Protein AF-A0AA43LTM4-F1 (afdb_monomer_lite)

Secondary structure (DSSP, 8-state):
--HHHHHHHHHHHHHHHHT-S-HHHHHHHHHHHHTHHHHHHTTSEEEEEEEEE-TTT--EEEEEEEEE--SHHHHHHHHHHHHHHHHTTTTTTHHHHHHHHHHHH-TT----SS----

pLDDT: mean 85.89, std 12.02, range [39.16, 97.12]

Sequence (118 aa):
ATIITARTDIETLISKMYDSSISEFNEFGNTIRQWKQEIIISFNLIEERIYKQDPKTGKTVAETKWRKANNAIAENRNKVIKQLKHNANGFHNWERFRTRALYVLNDDATYRIFATKL

Foldseek 3Di:
DALVVLLVVLVVQLVVLCVDPDVVSPVVSVVCVVCVVVSSCQRDWDWDWDWDQDPPPRDTDTDIDTDGDDCVVVVVLVVVLVVLCVVVVHCPPVVSSVLVSVVVVDPPDPDDPDPPPD

Structure (mmCIF, N/CA/C/O backbone):
data_AF-A0AA43LTM4-F1
#
_entry.id   AF-A0AA43LTM4-F1
#
loop_
_atom_site.group_PDB
_atom_site.id
_atom_site.type_symbol
_atom_site.label_atom_id
_atom_site.label_alt_id
_atom_site.label_comp_id
_atom_site.label_asym_id
_atom_site.label_entity_id
_atom_site.label_seq_id
_atom_site.pdbx_PDB_ins_code
_atom_site.Cartn_x
_atom_site.Cartn_y
_atom_site.Cartn_z
_atom_site.occupancy
_atom_site.B_iso_or_equiv
_atom_site.auth_seq_id
_atom_site.auth_comp_id
_atom_site.auth_asym_id
_atom_site.auth_atom_id
_atom_site.pdbx_PDB_model_num
ATOM 1 N N . ALA A 1 1 ? 7.849 12.868 -1.840 1.00 63.88 1 ALA A N 1
ATOM 2 C CA . ALA A 1 1 ? 7.133 12.932 -3.123 1.00 63.88 1 ALA A CA 1
ATOM 3 C C . ALA A 1 1 ? 5.753 13.541 -2.914 1.00 63.88 1 ALA A C 1
ATOM 5 O O . ALA A 1 1 ? 5.077 13.189 -1.947 1.00 63.88 1 ALA A O 1
ATOM 6 N N . THR A 1 2 ? 5.391 14.485 -3.776 1.00 78.69 2 THR A N 1
ATOM 7 C CA . THR A 1 2 ? 4.035 15.034 -3.926 1.00 78.69 2 THR A CA 1
ATOM 8 C C . THR A 1 2 ? 3.407 14.416 -5.179 1.00 78.69 2 THR A C 1
ATOM 10 O O . THR A 1 2 ? 4.104 13.765 -5.951 1.00 78.69 2 THR A O 1
ATOM 13 N N . ILE A 1 3 ? 2.108 14.611 -5.419 1.00 83.12 3 ILE A N 1
ATOM 14 C CA . ILE A 1 3 ? 1.426 14.074 -6.617 1.00 83.12 3 ILE A CA 1
ATOM 15 C C . ILE A 1 3 ? 2.126 14.508 -7.912 1.00 83.12 3 ILE A C 1
ATOM 17 O O . ILE A 1 3 ? 2.254 13.723 -8.848 1.00 83.12 3 ILE A O 1
ATOM 21 N N . ILE A 1 4 ? 2.587 15.761 -7.956 1.00 83.62 4 ILE A N 1
ATOM 22 C CA . ILE A 1 4 ? 3.241 16.340 -9.132 1.00 83.62 4 ILE A CA 1
ATOM 23 C C . ILE A 1 4 ? 4.555 15.609 -9.409 1.00 83.62 4 ILE A C 1
ATOM 25 O O . ILE A 1 4 ? 4.777 15.185 -10.539 1.00 83.62 4 ILE A O 1
ATOM 29 N N . THR A 1 5 ? 5.386 15.394 -8.382 1.00 90.81 5 THR A N 1
ATOM 30 C CA . THR A 1 5 ? 6.641 14.650 -8.563 1.00 90.81 5 THR A CA 1
ATOM 31 C C . THR A 1 5 ? 6.363 13.184 -8.885 1.00 90.81 5 THR A C 1
ATOM 33 O O . THR A 1 5 ? 6.970 12.646 -9.797 1.00 90.81 5 THR A O 1
ATOM 36 N N . ALA A 1 6 ? 5.369 12.566 -8.235 1.00 89.69 6 ALA A N 1
ATOM 37 C CA . ALA A 1 6 ? 5.024 11.159 -8.439 1.00 89.69 6 ALA A CA 1
ATOM 38 C C . ALA A 1 6 ? 4.662 10.833 -9.898 1.00 89.69 6 ALA A C 1
ATOM 40 O O . ALA A 1 6 ? 5.005 9.757 -10.380 1.00 89.69 6 ALA A O 1
ATOM 41 N N . ARG A 1 7 ? 4.010 11.761 -10.617 1.00 91.62 7 ARG A N 1
ATOM 42 C CA . ARG A 1 7 ? 3.696 11.603 -12.049 1.00 91.62 7 ARG A CA 1
ATOM 43 C C . ARG A 1 7 ? 4.949 11.526 -12.917 1.00 91.62 7 ARG A C 1
ATOM 45 O O . ARG A 1 7 ? 5.021 10.678 -13.794 1.00 91.62 7 ARG A O 1
ATOM 52 N N . THR A 1 8 ? 5.923 12.396 -12.680 1.00 94.00 8 THR A N 1
ATOM 53 C CA . THR A 1 8 ? 7.170 12.403 -13.456 1.00 94.00 8 THR A CA 1
ATOM 54 C C . THR A 1 8 ? 8.079 11.243 -13.051 1.00 94.00 8 THR A C 1
ATOM 56 O O . THR A 1 8 ? 8.676 10.582 -13.903 1.00 94.00 8 THR A O 1
ATOM 59 N N . ASP A 1 9 ? 8.144 10.957 -11.750 1.00 94.81 9 ASP A N 1
ATOM 60 C CA . ASP A 1 9 ? 8.990 9.910 -11.183 1.00 94.81 9 ASP A CA 1
ATOM 61 C C . ASP A 1 9 ? 8.555 8.520 -11.668 1.00 94.81 9 ASP A C 1
ATOM 63 O O . ASP A 1 9 ? 9.408 7.700 -12.009 1.00 94.81 9 ASP A O 1
ATOM 67 N N . ILE A 1 10 ? 7.243 8.253 -11.751 1.00 94.75 10 ILE A N 1
ATOM 68 C CA . ILE A 1 10 ? 6.738 6.944 -12.189 1.00 94.75 10 ILE A CA 1
ATOM 69 C C . ILE A 1 10 ? 6.992 6.690 -13.675 1.00 94.75 10 ILE A C 1
ATOM 71 O O . ILE A 1 10 ? 7.368 5.581 -14.034 1.00 94.75 10 ILE A O 1
ATOM 75 N N . GLU A 1 11 ? 6.861 7.705 -14.533 1.00 94.88 11 GLU A N 1
ATOM 76 C CA . GLU A 1 11 ? 7.188 7.569 -15.959 1.00 94.88 11 GLU A CA 1
ATOM 77 C C . GLU A 1 11 ? 8.686 7.333 -16.145 1.00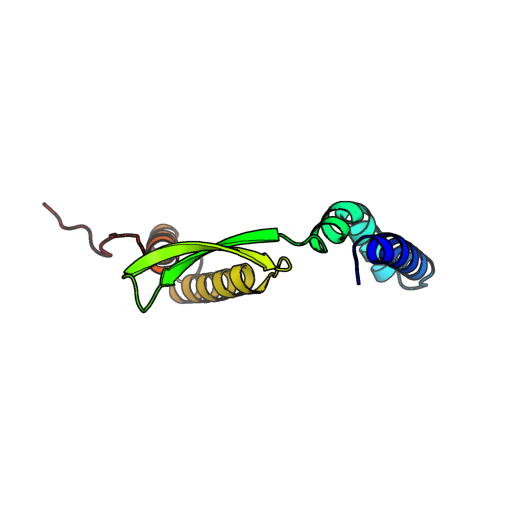 94.88 11 GLU A C 1
ATOM 79 O O . GLU A 1 11 ? 9.096 6.429 -16.867 1.00 94.88 11 GLU A O 1
ATOM 84 N N . THR A 1 12 ? 9.514 8.083 -15.413 1.00 96.31 12 THR A N 1
ATOM 85 C CA . THR A 1 12 ? 10.970 7.898 -15.429 1.00 96.31 12 THR A CA 1
ATOM 86 C C . THR A 1 12 ? 11.360 6.493 -14.966 1.00 96.31 12 THR A C 1
ATOM 88 O O . THR A 1 12 ? 12.266 5.880 -15.529 1.00 96.31 12 THR A O 1
ATOM 91 N N . LEU A 1 13 ? 10.686 5.969 -13.939 1.00 96.12 13 LEU A N 1
ATOM 92 C CA . LEU A 1 13 ? 10.903 4.614 -13.440 1.00 96.12 13 LEU A CA 1
ATOM 93 C C . LEU A 1 13 ? 10.505 3.558 -14.477 1.00 96.12 13 LEU A C 1
ATOM 95 O O . LEU A 1 13 ? 11.276 2.632 -14.708 1.00 96.12 13 LEU A O 1
ATOM 99 N N . ILE A 1 14 ? 9.335 3.706 -15.103 1.00 96.19 14 ILE A N 1
ATOM 100 C CA . ILE A 1 14 ? 8.847 2.785 -16.136 1.00 96.19 14 ILE A CA 1
ATOM 101 C C . ILE A 1 14 ? 9.827 2.741 -17.315 1.00 96.19 14 ILE A C 1
ATOM 103 O O . ILE A 1 14 ? 10.201 1.650 -17.737 1.00 96.19 14 ILE A O 1
ATOM 107 N N . SER A 1 15 ? 10.298 3.894 -17.802 1.00 96.25 15 SER A N 1
ATOM 108 C CA . SER A 1 15 ? 11.290 3.940 -18.886 1.00 96.25 15 SER A CA 1
ATOM 109 C C . SER A 1 15 ? 12.577 3.214 -18.504 1.00 96.25 15 SER A C 1
ATOM 111 O O . SER A 1 15 ? 13.016 2.334 -19.232 1.00 96.25 15 SER A O 1
ATOM 113 N N . LYS A 1 16 ? 13.120 3.476 -17.306 1.00 96.81 16 LYS A N 1
ATOM 114 C CA . LYS A 1 16 ? 14.319 2.779 -16.808 1.00 96.81 16 LYS A CA 1
ATOM 115 C C . LYS A 1 16 ? 14.137 1.265 -16.697 1.00 96.81 16 LYS A C 1
ATOM 117 O O . LYS A 1 16 ? 15.112 0.533 -16.839 1.00 96.81 16 LYS A O 1
ATOM 122 N N . MET A 1 17 ? 12.925 0.799 -16.393 1.00 95.75 17 MET A N 1
ATOM 123 C CA . MET A 1 17 ? 12.630 -0.633 -16.359 1.00 95.75 17 MET A CA 1
ATOM 124 C C . MET A 1 17 ? 12.634 -1.245 -17.755 1.00 95.75 17 MET A C 1
ATOM 126 O O . MET A 1 17 ? 13.202 -2.320 -17.903 1.00 95.75 17 MET A O 1
ATOM 130 N N . TYR A 1 18 ? 12.080 -0.550 -18.755 1.00 95.62 18 TYR A N 1
ATOM 131 C CA . TYR A 1 18 ? 12.103 -0.999 -20.152 1.00 95.62 18 TYR A CA 1
ATOM 132 C C . TYR A 1 18 ? 13.476 -0.900 -20.820 1.00 95.62 18 TYR A C 1
ATOM 134 O O . TYR A 1 18 ? 13.785 -1.681 -21.715 1.00 95.62 18 TYR A O 1
ATOM 142 N N . ASP A 1 19 ? 14.309 0.036 -20.373 1.00 96.31 19 ASP A N 1
ATOM 143 C CA . ASP A 1 19 ? 15.696 0.162 -20.826 1.00 96.31 19 ASP A CA 1
ATOM 144 C C . ASP A 1 19 ? 16.598 -0.944 -20.243 1.00 96.31 19 ASP A C 1
ATOM 146 O O . ASP A 1 19 ? 17.775 -1.055 -20.597 1.00 96.31 19 ASP A O 1
ATOM 150 N N . SER A 1 20 ? 16.077 -1.764 -19.325 1.00 95.19 20 SER A N 1
ATOM 151 C CA . SER A 1 20 ? 16.834 -2.852 -18.727 1.00 95.19 20 SER A CA 1
ATOM 152 C C . SER A 1 20 ? 16.980 -4.034 -19.682 1.00 95.19 20 SER A C 1
ATOM 154 O O . SER A 1 20 ? 16.033 -4.488 -20.321 1.00 95.19 20 SER A O 1
ATOM 156 N N . SER A 1 21 ? 18.172 -4.626 -19.694 1.00 95.81 21 SER A N 1
ATOM 157 C CA . SER A 1 21 ? 18.422 -5.898 -20.374 1.00 95.81 21 SER A CA 1
ATOM 158 C C . SER A 1 21 ? 17.790 -7.108 -19.669 1.00 95.81 21 SER A C 1
ATOM 160 O O . SER A 1 21 ? 17.813 -8.205 -20.221 1.00 95.81 21 SER A O 1
ATOM 162 N N . ILE A 1 22 ? 17.239 -6.934 -18.461 1.00 96.81 22 ILE A N 1
ATOM 163 C CA . ILE A 1 22 ? 16.630 -8.004 -17.664 1.00 96.81 22 ILE A CA 1
ATOM 164 C C . ILE A 1 22 ? 15.137 -8.092 -17.992 1.00 96.81 22 ILE A C 1
ATOM 166 O O . ILE A 1 22 ? 14.376 -7.156 -17.739 1.00 96.81 22 ILE A O 1
ATOM 170 N N . SER A 1 23 ? 14.705 -9.240 -18.516 1.00 95.69 23 SER A N 1
ATOM 171 C CA . SER A 1 23 ? 13.313 -9.512 -18.901 1.00 95.69 23 SER A CA 1
ATOM 172 C C . SER A 1 23 ? 12.306 -9.247 -17.783 1.00 95.69 23 SER A C 1
ATOM 174 O O . SER A 1 23 ? 11.260 -8.652 -18.018 1.00 95.69 23 SER A O 1
ATOM 176 N N . GLU A 1 24 ? 12.642 -9.618 -16.555 1.00 96.75 24 GLU A N 1
ATOM 177 C CA . GLU A 1 24 ? 11.792 -9.492 -15.379 1.00 96.75 24 GLU A CA 1
ATOM 178 C C . GLU A 1 24 ? 11.541 -8.023 -15.025 1.00 96.75 24 GLU A C 1
ATOM 180 O O . GLU A 1 24 ? 10.460 -7.680 -14.547 1.00 96.75 24 GLU A O 1
ATOM 185 N N . PHE A 1 25 ? 12.499 -7.129 -15.301 1.00 96.50 25 PHE A N 1
ATOM 186 C CA . PHE A 1 25 ? 12.267 -5.694 -15.148 1.00 96.50 25 PHE A CA 1
ATOM 187 C C . PHE A 1 25 ? 11.332 -5.155 -16.225 1.00 96.50 25 PHE A C 1
ATOM 189 O O . PHE A 1 25 ? 10.459 -4.353 -15.899 1.00 96.50 25 PHE A O 1
ATOM 196 N N . ASN A 1 26 ? 11.419 -5.653 -17.457 1.00 95.19 26 ASN A N 1
ATOM 197 C CA . ASN A 1 26 ? 10.468 -5.302 -18.513 1.00 95.19 26 ASN A CA 1
ATOM 198 C C . ASN A 1 26 ? 9.040 -5.756 -18.151 1.00 95.19 26 ASN A C 1
ATOM 200 O O . ASN A 1 26 ? 8.083 -4.985 -18.258 1.00 95.19 26 ASN A O 1
ATOM 204 N N . GLU A 1 27 ? 8.887 -6.984 -17.647 1.00 95.69 27 GLU A N 1
ATOM 205 C CA . GLU A 1 27 ? 7.603 -7.520 -17.173 1.00 95.69 27 GLU A CA 1
ATOM 206 C C . GLU A 1 27 ? 7.055 -6.744 -15.969 1.00 95.69 27 GLU A C 1
ATOM 208 O O . GLU A 1 27 ? 5.866 -6.406 -15.911 1.00 95.69 27 GLU A O 1
ATOM 213 N N . PHE A 1 28 ? 7.919 -6.398 -15.015 1.00 95.44 28 PHE A N 1
ATOM 214 C CA . PHE A 1 28 ? 7.520 -5.591 -13.870 1.00 95.44 28 PHE A CA 1
ATOM 215 C C . PHE A 1 28 ? 7.147 -4.159 -14.284 1.00 95.44 28 PHE A C 1
ATOM 217 O O . PHE A 1 28 ? 6.170 -3.606 -13.773 1.00 95.44 28 PHE A O 1
ATOM 224 N N . GLY A 1 29 ? 7.828 -3.596 -15.286 1.00 96.56 29 GLY A N 1
ATOM 225 C CA . GLY A 1 29 ? 7.481 -2.326 -15.921 1.00 96.56 29 GLY A CA 1
ATOM 226 C C . GLY A 1 29 ? 6.057 -2.316 -16.486 1.00 96.56 29 GLY A C 1
ATOM 227 O O . GLY A 1 29 ? 5.325 -1.344 -16.276 1.00 96.56 29 GLY A O 1
ATOM 228 N N . ASN A 1 30 ? 5.611 -3.418 -17.107 1.00 95.62 30 ASN A N 1
ATOM 229 C CA . ASN A 1 30 ? 4.220 -3.572 -17.560 1.00 95.62 30 ASN A CA 1
ATOM 230 C C . ASN A 1 30 ? 3.234 -3.497 -16.387 1.00 95.62 30 ASN A C 1
ATOM 232 O O . ASN A 1 30 ? 2.211 -2.814 -16.473 1.00 95.62 30 ASN A O 1
ATOM 236 N N . THR A 1 31 ? 3.567 -4.146 -15.270 1.00 96.44 31 THR A N 1
ATOM 237 C CA . THR A 1 31 ? 2.742 -4.124 -14.054 1.00 96.44 31 THR A CA 1
ATOM 238 C C . THR A 1 31 ? 2.644 -2.709 -13.480 1.00 96.44 31 THR A C 1
ATOM 240 O O . THR A 1 31 ? 1.542 -2.222 -13.231 1.00 96.44 31 THR A O 1
ATOM 243 N N . ILE A 1 32 ? 3.768 -2.000 -13.322 1.00 95.88 32 ILE A N 1
ATOM 244 C CA . ILE A 1 32 ? 3.761 -0.612 -12.825 1.00 95.88 32 ILE A CA 1
ATOM 245 C C . ILE A 1 32 ? 2.961 0.293 -13.761 1.00 95.88 32 ILE A C 1
ATOM 247 O O . ILE A 1 32 ? 2.189 1.129 -13.294 1.00 95.88 32 ILE A O 1
ATOM 251 N N . ARG A 1 33 ? 3.101 0.116 -15.079 1.00 96.25 33 ARG A N 1
ATOM 252 C CA . ARG A 1 33 ? 2.342 0.879 -16.074 1.00 96.25 33 ARG A CA 1
ATOM 253 C C . ARG A 1 33 ? 0.836 0.655 -15.940 1.00 96.25 33 ARG A C 1
ATOM 255 O O . ARG A 1 33 ? 0.086 1.626 -16.027 1.00 96.25 33 ARG A O 1
ATOM 262 N N . GLN A 1 34 ? 0.402 -0.587 -15.725 1.00 97.12 34 GLN A N 1
ATOM 263 C CA . GLN A 1 34 ? -1.010 -0.930 -15.544 1.00 97.12 34 GLN A CA 1
ATOM 264 C C . GLN A 1 34 ? -1.604 -0.277 -14.290 1.00 97.12 34 GLN A C 1
ATOM 266 O O . GLN A 1 34 ? -2.705 0.256 -14.356 1.00 97.12 34 GLN A O 1
ATOM 271 N N . TRP A 1 35 ? -0.859 -0.268 -13.182 1.00 96.69 35 TRP A N 1
ATOM 272 C CA . TRP A 1 35 ? -1.290 0.287 -11.889 1.00 96.69 35 TRP A CA 1
ATOM 273 C C . TRP A 1 35 ? -0.868 1.748 -11.667 1.00 96.69 35 TRP A C 1
ATOM 275 O O . TRP A 1 35 ? -0.914 2.269 -10.549 1.00 96.69 35 TRP A O 1
ATOM 285 N N . LYS A 1 36 ? -0.396 2.424 -12.720 1.00 94.94 36 LYS A N 1
ATOM 286 C CA . LYS A 1 36 ? 0.240 3.745 -12.628 1.00 94.94 36 LYS A CA 1
ATOM 287 C C . LYS A 1 36 ? -0.668 4.770 -11.955 1.00 94.94 36 LYS A C 1
ATOM 289 O O . LYS A 1 36 ? -0.214 5.555 -11.123 1.00 94.94 36 LYS A O 1
ATOM 294 N N . GLN A 1 37 ? -1.946 4.777 -12.325 1.00 93.06 37 GLN A N 1
ATOM 295 C CA . GLN A 1 37 ? -2.907 5.744 -11.812 1.00 93.06 37 GLN A CA 1
ATOM 296 C C . GLN A 1 37 ? -3.161 5.538 -10.317 1.00 93.06 37 GLN A C 1
ATOM 298 O O . GLN A 1 37 ? -3.121 6.502 -9.554 1.00 93.06 37 GLN A O 1
ATOM 303 N N . GLU A 1 38 ? -3.366 4.298 -9.887 1.00 92.50 38 GLU A N 1
ATOM 304 C CA . GLU A 1 38 ? -3.590 3.919 -8.495 1.00 92.50 38 GLU A CA 1
ATOM 305 C C . GLU A 1 38 ? -2.369 4.254 -7.637 1.00 92.50 38 GLU A C 1
ATOM 307 O O . GLU A 1 38 ? -2.509 4.819 -6.549 1.00 92.50 38 GLU A O 1
ATOM 312 N N . ILE A 1 39 ? -1.164 3.990 -8.155 1.00 91.62 39 ILE A N 1
ATOM 313 C CA . ILE A 1 39 ? 0.086 4.355 -7.485 1.00 91.62 39 ILE A CA 1
ATOM 314 C C . ILE A 1 39 ? 0.162 5.874 -7.305 1.00 91.62 39 ILE A C 1
ATOM 316 O O . ILE A 1 39 ? 0.424 6.326 -6.194 1.00 91.62 39 ILE A O 1
ATOM 320 N N . ILE A 1 40 ? -0.122 6.679 -8.337 1.00 91.44 40 ILE A N 1
ATOM 321 C CA . ILE A 1 40 ? -0.123 8.150 -8.220 1.00 91.44 40 ILE A CA 1
ATOM 322 C C . ILE A 1 40 ? -1.164 8.614 -7.192 1.00 91.44 40 ILE A C 1
ATOM 324 O O . ILE A 1 40 ? -0.861 9.459 -6.350 1.00 91.44 40 ILE A O 1
ATOM 328 N N . ILE A 1 41 ? -2.376 8.053 -7.232 1.00 87.69 41 ILE A N 1
ATOM 329 C CA . ILE A 1 41 ? -3.464 8.392 -6.303 1.00 87.69 41 ILE A CA 1
ATOM 330 C C . ILE A 1 41 ? -3.094 8.059 -4.854 1.00 87.69 41 ILE A C 1
ATOM 332 O O . ILE A 1 41 ? -3.496 8.786 -3.948 1.00 87.69 41 ILE A O 1
ATOM 336 N N . SER A 1 42 ? -2.286 7.023 -4.611 1.00 87.25 42 SER A N 1
ATOM 337 C CA . SER A 1 42 ? -1.840 6.663 -3.257 1.00 87.25 42 SER A CA 1
ATOM 338 C C . SER A 1 42 ? -1.033 7.767 -2.551 1.00 87.25 42 SER A C 1
ATOM 340 O O . SER A 1 42 ? -0.960 7.787 -1.321 1.00 87.25 42 SER A O 1
ATOM 342 N N . PHE A 1 43 ? -0.479 8.729 -3.305 1.00 88.38 43 PHE A N 1
ATOM 343 C CA . PHE A 1 43 ? 0.206 9.901 -2.750 1.00 88.38 43 PHE A CA 1
ATOM 344 C C . PHE A 1 43 ? -0.751 11.010 -2.282 1.00 88.38 43 PHE A C 1
ATOM 346 O O . PHE A 1 43 ? -0.286 11.983 -1.678 1.00 88.38 43 PHE A O 1
ATOM 353 N N . ASN A 1 44 ? -2.060 10.885 -2.525 1.00 87.88 44 ASN A N 1
ATOM 354 C CA . ASN A 1 44 ? -3.057 11.823 -2.015 1.00 87.88 44 ASN A CA 1
ATOM 355 C C . ASN A 1 44 ? -3.148 11.753 -0.484 1.00 87.88 44 ASN A C 1
ATOM 357 O O . ASN A 1 44 ? -3.005 10.695 0.137 1.00 87.88 44 ASN A O 1
ATOM 361 N N . LEU A 1 45 ? -3.427 12.903 0.131 1.00 87.12 45 LEU A N 1
ATOM 362 C CA . LEU A 1 45 ? -3.803 12.953 1.538 1.00 87.12 45 LEU A CA 1
ATOM 363 C C . LEU A 1 45 ? -5.275 12.573 1.676 1.00 87.12 45 LEU A C 1
ATOM 365 O O . LEU A 1 45 ? -6.125 13.044 0.926 1.00 87.12 45 LEU A O 1
ATOM 369 N N . ILE A 1 46 ? -5.554 11.724 2.653 1.00 87.00 46 ILE A N 1
ATOM 370 C CA . ILE A 1 46 ? -6.896 11.336 3.059 1.00 87.00 46 ILE A CA 1
ATOM 371 C C . ILE A 1 46 ? -7.300 12.244 4.217 1.00 87.00 46 ILE A C 1
ATOM 373 O O . ILE 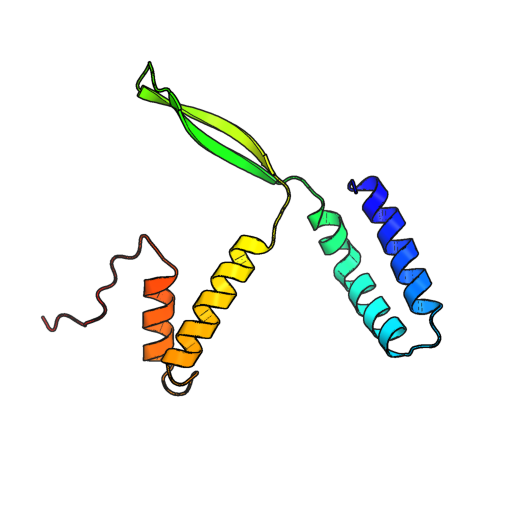A 1 46 ? -6.531 12.429 5.170 1.00 87.00 46 ILE A O 1
ATOM 377 N N . GLU A 1 47 ? -8.500 12.807 4.117 1.00 89.06 47 GLU A N 1
ATOM 378 C CA . GLU A 1 47 ? -9.137 13.527 5.212 1.00 89.06 47 GLU A CA 1
ATOM 379 C C . GLU A 1 47 ? -9.617 12.522 6.265 1.00 89.06 47 GLU A C 1
ATOM 381 O O . GLU A 1 47 ? -10.392 11.612 5.975 1.00 89.06 47 GLU A O 1
ATOM 386 N N . GLU A 1 48 ? -9.156 12.683 7.499 1.00 86.69 48 GLU A N 1
ATOM 387 C CA . GLU A 1 48 ? -9.575 11.897 8.651 1.00 86.69 48 GLU A CA 1
ATOM 388 C C . GLU A 1 48 ? -10.220 12.834 9.674 1.00 86.69 48 GLU A C 1
ATOM 390 O O . GLU A 1 48 ? -9.583 13.757 10.184 1.00 86.69 48 GLU A O 1
ATOM 395 N N . ARG A 1 49 ? -11.497 12.599 9.987 1.00 86.81 49 ARG A N 1
ATOM 396 C CA . ARG A 1 49 ? -12.186 13.308 11.070 1.00 86.81 49 ARG A CA 1
ATOM 397 C C . ARG A 1 49 ? -11.935 12.591 12.385 1.00 86.81 49 ARG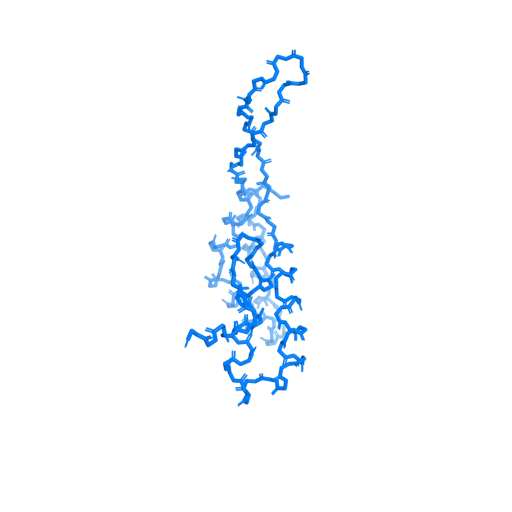 A C 1
ATOM 399 O O . ARG A 1 49 ? -12.318 11.435 12.547 1.00 86.81 49 ARG A O 1
ATOM 406 N N . ILE A 1 50 ? -11.310 13.289 13.324 1.00 85.88 50 ILE A N 1
ATOM 407 C CA . ILE A 1 50 ? -11.006 12.783 14.658 1.00 85.88 50 ILE A CA 1
ATOM 408 C C . ILE A 1 50 ? -11.897 13.510 15.653 1.00 85.88 50 ILE A C 1
ATOM 410 O O . ILE A 1 50 ? -11.914 14.735 15.716 1.00 85.88 50 ILE A O 1
ATOM 414 N N . TYR A 1 51 ? -12.622 12.749 16.460 1.00 85.88 51 TYR A N 1
ATOM 415 C CA . TYR A 1 51 ? -13.422 13.288 17.549 1.00 85.88 51 TYR A CA 1
ATOM 416 C C . TYR A 1 51 ? -12.576 13.292 18.818 1.00 85.88 51 TYR A C 1
ATOM 418 O O . TYR A 1 51 ? -12.161 12.236 19.294 1.00 85.88 51 TYR A O 1
ATOM 426 N N . LYS A 1 52 ? -12.293 14.477 19.357 1.00 84.19 52 LYS A N 1
ATOM 427 C CA . LYS A 1 52 ? -11.575 14.639 20.625 1.00 84.19 52 LYS A CA 1
ATOM 428 C C . LYS A 1 52 ? -12.516 15.231 21.658 1.00 84.19 52 LYS A C 1
ATOM 430 O O . LYS A 1 52 ? -13.254 16.167 21.363 1.00 84.19 52 LYS A O 1
ATOM 435 N N . GLN A 1 53 ? -12.489 14.698 22.871 1.00 86.69 53 GLN A N 1
ATOM 436 C CA . GLN A 1 53 ? -13.165 15.339 23.992 1.00 86.69 53 GLN A CA 1
ATOM 437 C C . GLN A 1 53 ? -12.281 16.455 24.532 1.00 86.69 53 GLN A C 1
ATOM 439 O O . GLN A 1 53 ? -11.102 16.236 24.812 1.00 86.69 53 GLN A O 1
ATOM 444 N N . ASP A 1 54 ? -12.845 17.652 24.656 1.00 81.31 54 ASP A N 1
ATOM 445 C CA . ASP A 1 54 ? -12.185 18.759 25.332 1.00 81.31 54 ASP A CA 1
ATOM 446 C C . ASP A 1 54 ? -12.079 18.429 26.834 1.00 81.31 54 ASP A C 1
ATOM 448 O O . ASP A 1 54 ? -13.114 18.278 27.495 1.00 81.31 54 ASP A O 1
ATOM 452 N N . PRO A 1 55 ? -10.858 18.338 27.397 1.00 78.44 55 PRO A N 1
ATOM 453 C CA . PRO A 1 55 ? -10.654 17.989 28.801 1.00 78.44 55 PRO A CA 1
ATOM 454 C C . PRO A 1 55 ? -11.327 18.950 29.786 1.00 78.44 55 PRO A C 1
ATOM 456 O O . PRO A 1 55 ? -11.565 18.577 30.931 1.00 78.44 55 PRO A O 1
ATOM 459 N N . LYS A 1 56 ? -11.602 20.196 29.374 1.00 80.50 56 LYS A N 1
ATOM 460 C CA . LYS A 1 56 ? -12.146 21.240 30.255 1.00 80.50 56 LYS A CA 1
ATOM 461 C C . LYS A 1 56 ? -13.662 21.368 30.170 1.00 80.50 56 LYS A C 1
ATOM 463 O O . LYS A 1 56 ? -14.298 21.675 31.172 1.00 80.50 56 LYS A O 1
ATOM 468 N N . THR A 1 57 ? -14.242 21.171 28.988 1.00 81.00 57 THR A N 1
ATOM 469 C CA . THR A 1 57 ? -15.684 21.371 28.758 1.00 81.00 57 THR A CA 1
ATOM 470 C C . THR A 1 57 ? -16.463 20.065 28.597 1.00 81.00 57 THR A C 1
ATOM 472 O O . THR A 1 57 ? -17.692 20.100 28.574 1.00 81.00 57 THR A O 1
ATOM 475 N N . GLY A 1 58 ? -15.779 18.920 28.461 1.00 79.69 58 GLY A N 1
ATOM 476 C CA . GLY A 1 58 ? -16.391 17.606 28.229 1.00 79.69 58 GLY A CA 1
ATOM 477 C C . GLY A 1 58 ? -17.084 17.469 26.867 1.00 79.69 58 GLY A C 1
ATOM 478 O O . GLY A 1 58 ? -17.660 16.426 26.560 1.00 79.69 58 GLY A O 1
ATOM 479 N N . LYS A 1 59 ? -17.047 18.512 26.027 1.00 81.94 59 LYS A N 1
ATOM 480 C CA . LYS A 1 59 ? -17.667 18.506 24.701 1.00 81.94 59 LYS A CA 1
ATOM 481 C C . LYS A 1 59 ? -16.775 17.774 23.709 1.00 81.94 59 LYS A C 1
ATOM 483 O O . LYS A 1 59 ? -15.557 17.927 23.711 1.00 81.94 59 LYS A O 1
ATOM 488 N N . THR A 1 60 ? -17.401 16.998 22.831 1.00 82.19 60 THR A N 1
ATOM 489 C CA . THR A 1 60 ? -16.698 16.347 21.724 1.00 82.19 60 THR A CA 1
ATOM 490 C C . THR A 1 60 ? -16.560 17.339 20.575 1.00 82.19 60 THR A C 1
ATOM 492 O O . THR A 1 60 ? -17.561 17.798 20.027 1.00 82.19 60 THR A O 1
ATOM 495 N N . VAL A 1 61 ? -15.324 17.670 20.214 1.00 84.25 61 VAL A N 1
ATOM 496 C CA . VAL A 1 61 ? -14.988 18.536 19.083 1.00 84.25 61 VAL A CA 1
ATOM 497 C C . VAL A 1 61 ? -14.445 17.663 17.956 1.00 84.25 61 VAL A C 1
ATOM 499 O O . VAL A 1 61 ? -13.581 16.812 18.174 1.00 84.25 61 VAL A O 1
ATOM 502 N N . ALA A 1 62 ? -14.973 17.857 16.748 1.00 85.25 62 ALA A N 1
ATOM 503 C CA . ALA A 1 62 ? -14.438 17.227 15.549 1.00 85.25 62 ALA A CA 1
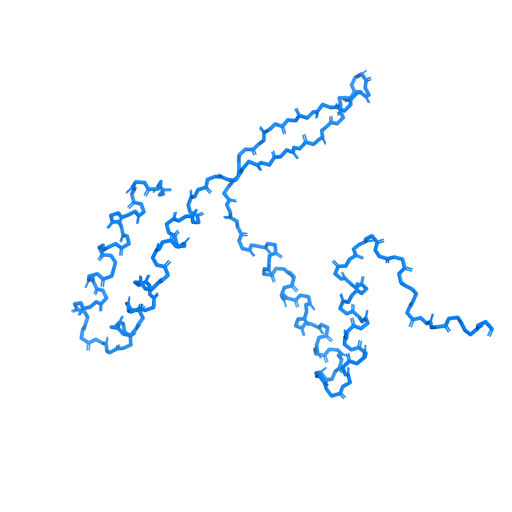ATOM 504 C C . ALA A 1 62 ? -13.250 18.050 15.031 1.00 85.25 62 ALA A C 1
ATOM 506 O O . ALA A 1 62 ? -13.395 19.231 14.725 1.00 85.25 62 ALA A O 1
ATOM 507 N N . GLU A 1 63 ? -12.086 17.421 14.925 1.00 87.50 63 GLU A N 1
ATOM 508 C CA . GLU A 1 63 ? -10.879 17.975 14.320 1.00 87.50 63 GLU A CA 1
ATOM 509 C C . GLU A 1 63 ? -10.598 17.240 13.006 1.00 87.50 63 GLU A C 1
ATOM 511 O O . GLU A 1 63 ? -10.606 16.007 12.954 1.00 87.50 63 GLU A O 1
ATOM 516 N N . THR A 1 64 ? -10.333 17.989 11.938 1.00 88.25 64 THR A N 1
ATOM 517 C CA . THR A 1 64 ? -9.919 17.409 10.659 1.00 88.25 64 THR A CA 1
ATOM 518 C C . THR A 1 64 ? -8.403 17.264 10.623 1.00 88.25 64 THR A C 1
ATOM 520 O O . THR A 1 64 ? -7.671 18.248 10.723 1.00 88.25 64 THR A O 1
ATOM 523 N N . LYS A 1 65 ? -7.926 16.036 10.420 1.00 88.75 65 LYS A N 1
ATOM 524 C CA . LYS A 1 65 ? -6.514 15.714 10.227 1.00 88.75 65 LYS A CA 1
ATOM 525 C C . LYS A 1 65 ? -6.296 15.158 8.825 1.00 88.75 65 LYS A C 1
ATOM 527 O O . LYS A 1 65 ? -7.026 14.289 8.368 1.00 88.75 65 LYS A O 1
ATOM 532 N N . TRP A 1 66 ? -5.240 15.608 8.160 1.00 87.56 66 TRP A N 1
ATOM 533 C CA . TRP A 1 66 ? -4.811 15.044 6.883 1.00 87.56 66 TRP A CA 1
ATOM 534 C C . TRP A 1 66 ? -3.730 13.993 7.117 1.00 87.56 66 TRP A C 1
ATOM 536 O O . TRP A 1 66 ? -2.728 14.260 7.785 1.00 87.56 66 TRP A O 1
ATOM 546 N N . ARG A 1 67 ? -3.907 12.794 6.561 1.00 86.31 67 ARG A N 1
ATOM 547 C CA . ARG A 1 67 ? -2.919 11.709 6.651 1.00 86.31 67 ARG A CA 1
ATOM 548 C C . ARG A 1 67 ? -2.641 11.102 5.288 1.00 86.31 67 ARG A C 1
ATOM 550 O O . ARG A 1 67 ? -3.507 11.069 4.424 1.00 86.31 67 ARG A O 1
ATOM 557 N N . LYS A 1 68 ? -1.433 10.576 5.100 1.00 84.31 68 LYS A N 1
ATOM 558 C CA . LYS A 1 68 ? -1.135 9.737 3.934 1.00 84.31 68 LYS A CA 1
ATOM 559 C C . LYS A 1 68 ? -1.837 8.389 4.078 1.00 84.31 68 LYS A C 1
ATOM 561 O O . LYS A 1 68 ? -1.944 7.863 5.194 1.00 84.31 68 LYS A O 1
ATOM 566 N N . ALA A 1 69 ? -2.268 7.823 2.954 1.00 82.44 69 ALA A N 1
ATOM 567 C CA . ALA A 1 69 ? -2.640 6.417 2.901 1.00 82.44 69 ALA A CA 1
ATOM 568 C C . ALA A 1 69 ? -1.454 5.564 3.383 1.00 82.44 69 ALA A C 1
ATOM 570 O O . ALA A 1 69 ? -0.303 5.836 3.039 1.00 82.44 69 ALA A O 1
ATOM 571 N N . ASN A 1 70 ? -1.718 4.567 4.225 1.00 83.88 70 ASN A N 1
ATOM 572 C CA . ASN A 1 70 ? -0.697 3.625 4.669 1.00 83.88 70 ASN A CA 1
ATOM 573 C C . ASN A 1 70 ? -1.227 2.195 4.585 1.00 83.88 70 ASN A C 1
ATOM 575 O O . ASN A 1 70 ? -2.412 1.946 4.803 1.00 83.88 70 ASN A O 1
ATOM 579 N N . ASN A 1 71 ? -0.329 1.258 4.292 1.00 88.69 71 ASN A N 1
ATOM 580 C CA . ASN A 1 71 ? -0.671 -0.160 4.196 1.00 88.69 71 ASN A CA 1
ATOM 581 C C . ASN A 1 71 ? -0.609 -0.869 5.553 1.00 88.69 71 ASN A C 1
ATOM 583 O O . ASN A 1 71 ? -1.087 -1.991 5.676 1.00 88.69 71 ASN A O 1
ATOM 587 N N . ALA A 1 72 ? -0.090 -0.202 6.590 1.00 88.00 72 ALA A N 1
ATOM 588 C CA . ALA A 1 72 ? 0.156 -0.788 7.906 1.00 88.00 72 ALA A CA 1
ATOM 589 C C . ALA A 1 72 ? -1.096 -1.438 8.520 1.00 88.00 72 ALA A C 1
ATOM 591 O O . ALA A 1 72 ? -1.016 -2.519 9.101 1.00 88.00 72 ALA A O 1
ATOM 592 N N . ILE A 1 73 ? -2.270 -0.815 8.362 1.00 86.19 73 ILE A N 1
ATOM 593 C CA . ILE A 1 73 ? -3.533 -1.361 8.885 1.00 86.19 73 ILE A CA 1
ATOM 594 C C . ILE A 1 73 ? -3.901 -2.668 8.165 1.00 86.19 73 ILE A C 1
ATOM 596 O O . ILE A 1 73 ? -4.239 -3.661 8.813 1.00 86.19 73 ILE A O 1
ATOM 600 N N . ALA A 1 74 ? -3.809 -2.687 6.833 1.00 89.00 74 ALA A N 1
ATOM 601 C CA . ALA A 1 74 ? -4.106 -3.868 6.027 1.00 89.00 74 ALA A CA 1
ATOM 602 C C . ALA A 1 74 ? -3.079 -4.990 6.262 1.00 89.00 74 ALA A C 1
ATOM 604 O O . ALA A 1 74 ? -3.450 -6.153 6.409 1.00 89.00 74 ALA A O 1
ATOM 605 N N . GLU A 1 75 ? -1.795 -4.648 6.372 1.00 93.25 75 GLU A N 1
ATOM 606 C CA . GLU A 1 75 ? -0.713 -5.585 6.681 1.00 93.25 75 GLU A CA 1
ATOM 607 C C . GLU A 1 75 ? -0.884 -6.227 8.058 1.00 93.25 75 GLU A C 1
ATOM 609 O O . GLU A 1 75 ? -0.752 -7.448 8.184 1.00 93.25 75 GLU A O 1
ATOM 614 N N . ASN A 1 76 ? -1.250 -5.439 9.074 1.00 91.19 76 ASN A N 1
ATOM 615 C CA . ASN A 1 76 ? -1.536 -5.964 10.405 1.00 91.19 76 ASN A CA 1
ATOM 616 C C . ASN A 1 76 ? -2.706 -6.962 10.367 1.00 91.19 76 ASN A C 1
ATOM 618 O O . ASN A 1 76 ? -2.590 -8.078 10.877 1.00 91.19 76 ASN A O 1
ATOM 622 N N . ARG A 1 77 ? -3.801 -6.620 9.671 1.00 91.00 77 ARG A N 1
ATOM 623 C CA . ARG A 1 77 ? -4.933 -7.544 9.469 1.00 91.00 77 ARG A CA 1
ATOM 624 C C . ARG A 1 77 ? -4.503 -8.824 8.748 1.00 91.00 77 ARG A C 1
ATOM 626 O O . ARG A 1 77 ? -4.831 -9.921 9.198 1.00 91.00 77 ARG A O 1
ATOM 633 N N . ASN A 1 78 ? -3.706 -8.714 7.687 1.00 94.31 78 ASN A N 1
ATOM 634 C CA . ASN A 1 78 ? -3.186 -9.867 6.950 1.00 94.31 78 ASN A CA 1
ATOM 635 C C . ASN A 1 78 ? -2.299 -10.768 7.821 1.00 94.31 78 ASN A C 1
ATOM 637 O O . ASN A 1 78 ? -2.371 -11.993 7.707 1.00 94.31 78 ASN A O 1
ATOM 641 N N . LYS A 1 79 ? -1.484 -10.190 8.712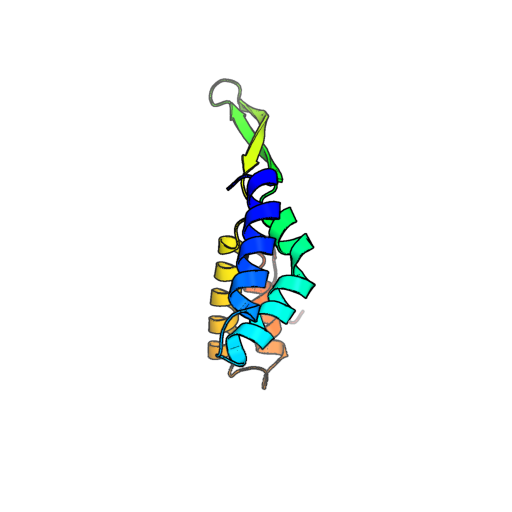 1.00 94.69 79 LYS A N 1
ATOM 642 C CA . LYS A 1 79 ? -0.669 -10.945 9.674 1.00 94.69 79 LYS A CA 1
ATOM 643 C C . LYS A 1 79 ? -1.547 -11.769 10.619 1.00 94.69 79 LYS A C 1
ATOM 645 O O . LYS A 1 79 ? -1.314 -12.968 10.769 1.00 94.69 79 LYS A O 1
ATOM 650 N N . VAL A 1 80 ? -2.581 -11.154 11.195 1.00 93.00 80 VAL A N 1
ATOM 651 C CA . VAL A 1 80 ? -3.543 -11.841 12.073 1.00 93.00 80 VAL A CA 1
ATOM 652 C C . VAL A 1 80 ? -4.251 -12.975 11.326 1.00 93.00 80 VAL A C 1
ATOM 654 O O . VAL A 1 80 ? -4.278 -14.106 11.806 1.00 93.00 80 VAL A O 1
ATOM 657 N N . ILE A 1 81 ? -4.746 -12.720 10.111 1.00 92.69 81 ILE A N 1
ATOM 658 C CA . ILE A 1 81 ? -5.425 -13.731 9.284 1.00 92.69 81 ILE A CA 1
ATOM 659 C C . ILE A 1 81 ? -4.510 -14.925 8.989 1.00 92.69 81 ILE A C 1
ATOM 661 O O . ILE A 1 81 ? -4.945 -16.074 9.093 1.00 92.69 81 ILE A O 1
ATOM 665 N N . LYS A 1 82 ? -3.237 -14.681 8.653 1.00 93.75 82 LYS A N 1
ATOM 666 C CA . LYS A 1 82 ? -2.254 -15.750 8.419 1.00 93.75 82 LYS A CA 1
ATOM 667 C C . LYS A 1 82 ? -2.067 -16.622 9.664 1.00 93.75 82 LYS A C 1
ATOM 669 O O . LYS A 1 82 ? -2.074 -17.847 9.542 1.00 93.75 82 LYS A O 1
ATOM 674 N N . GLN A 1 83 ? -1.982 -16.014 10.849 1.00 92.50 83 GLN A N 1
ATOM 675 C CA . GLN A 1 83 ? -1.879 -16.757 12.108 1.00 92.50 83 GLN A CA 1
ATOM 676 C C . GLN A 1 83 ? -3.138 -17.590 12.385 1.00 92.50 83 GLN A C 1
ATOM 678 O O . GLN A 1 83 ? -3.046 -18.755 12.772 1.00 92.50 83 GLN A O 1
ATOM 683 N N . LEU A 1 84 ? -4.323 -17.024 12.143 1.00 91.56 84 LEU A N 1
ATOM 684 C CA . LEU A 1 84 ? -5.590 -17.738 12.305 1.00 91.56 84 LEU A CA 1
ATOM 685 C C . LEU A 1 84 ? -5.703 -18.925 11.354 1.00 91.56 84 LEU A C 1
ATOM 687 O O . LEU A 1 84 ? -6.116 -20.000 11.782 1.00 91.56 84 LEU A O 1
ATOM 691 N N . LYS A 1 85 ? -5.295 -18.751 10.092 1.00 92.50 85 LYS A N 1
ATOM 692 C CA . LYS A 1 85 ? -5.254 -19.820 9.090 1.00 92.50 85 LYS A CA 1
ATOM 693 C C . LYS A 1 85 ? -4.344 -20.960 9.542 1.00 92.50 85 LYS A C 1
ATOM 695 O O . LYS A 1 85 ? -4.744 -22.118 9.456 1.00 92.50 85 LYS A O 1
ATOM 700 N N . HIS A 1 86 ? -3.153 -20.645 10.051 1.00 90.38 86 HIS A N 1
ATOM 701 C CA . HIS A 1 86 ? -2.230 -21.650 10.581 1.00 90.38 86 HIS A CA 1
ATOM 702 C C . HIS A 1 86 ? -2.857 -22.415 11.758 1.00 90.38 86 HIS A C 1
ATOM 704 O O . HIS A 1 86 ? -2.967 -23.637 11.715 1.00 90.38 86 HIS A O 1
ATOM 710 N N . ASN A 1 87 ? -3.408 -21.694 12.739 1.00 86.75 87 ASN A N 1
ATOM 711 C CA . ASN A 1 87 ? -4.074 -22.284 13.905 1.00 86.75 87 ASN A CA 1
ATOM 712 C C . ASN A 1 87 ? -5.375 -23.041 13.553 1.00 86.75 87 ASN A C 1
ATOM 714 O O . ASN A 1 87 ? -5.937 -23.734 14.408 1.00 86.75 87 ASN A O 1
ATOM 718 N N . ALA A 1 88 ? -5.909 -22.851 12.341 1.00 85.38 88 ALA A N 1
ATOM 719 C CA . ALA A 1 88 ? -7.123 -23.474 11.816 1.00 85.38 88 ALA A CA 1
ATOM 720 C C . ALA A 1 88 ? -6.909 -24.704 10.939 1.00 85.38 88 ALA A C 1
ATOM 722 O O . ALA A 1 88 ? -7.895 -25.253 10.456 1.00 85.38 88 ALA A O 1
ATOM 723 N N . ASN A 1 89 ? -5.666 -25.178 10.808 1.00 87.06 89 ASN A N 1
ATOM 724 C CA . ASN A 1 89 ? -5.300 -26.232 9.860 1.00 87.06 89 ASN A CA 1
ATOM 725 C C . ASN A 1 89 ? -5.681 -25.839 8.422 1.00 87.06 89 ASN A C 1
ATOM 727 O O . ASN A 1 89 ? -6.195 -26.634 7.635 1.00 87.06 89 ASN A O 1
ATOM 731 N N . GLY A 1 90 ? -5.446 -24.571 8.081 1.00 85.88 90 GLY A N 1
ATOM 732 C CA . GLY A 1 90 ? -5.755 -24.022 6.771 1.00 85.88 90 GLY A CA 1
ATOM 733 C C . GLY A 1 90 ? -7.255 -23.866 6.535 1.00 85.88 90 GLY A C 1
ATOM 734 O O . GLY A 1 90 ? -8.008 -23.472 7.421 1.00 85.88 90 GLY A O 1
ATOM 735 N N . PHE A 1 91 ? -7.674 -24.146 5.302 1.00 87.38 91 PHE A N 1
ATOM 736 C CA . PHE A 1 91 ? -9.071 -24.046 4.872 1.00 87.38 91 PHE A CA 1
ATOM 737 C C . PHE A 1 91 ? -9.802 -25.394 4.882 1.00 87.38 91 PHE A C 1
ATOM 739 O O . PHE A 1 91 ? -10.972 -25.444 4.520 1.00 87.38 91 PHE A O 1
ATOM 746 N N . HIS A 1 92 ? -9.141 -26.476 5.314 1.00 86.25 92 HIS A N 1
ATOM 747 C CA . HIS A 1 92 ? -9.760 -27.802 5.409 1.00 86.25 92 HIS A CA 1
ATOM 748 C C . HIS A 1 92 ? -10.945 -27.807 6.390 1.00 86.25 92 HIS A C 1
ATOM 750 O O . HIS A 1 92 ? -11.924 -28.512 6.180 1.00 86.25 92 HIS A O 1
ATOM 756 N N . ASN A 1 93 ? -10.893 -26.954 7.419 1.00 85.50 93 ASN A N 1
ATOM 757 C CA . ASN A 1 93 ? -12.039 -26.628 8.261 1.00 85.50 93 ASN A CA 1
ATOM 758 C C . ASN A 1 93 ? -12.410 -25.143 8.100 1.00 85.50 93 ASN A C 1
ATOM 760 O O . ASN A 1 93 ? -12.032 -24.287 8.908 1.00 85.50 93 ASN A O 1
ATOM 764 N N . TRP A 1 94 ? -13.131 -24.845 7.015 1.00 87.19 94 TRP A N 1
ATOM 765 C CA . TRP A 1 94 ? -13.548 -23.487 6.663 1.00 87.19 94 TRP A CA 1
ATOM 766 C C . TRP A 1 94 ? -14.393 -22.822 7.750 1.00 87.19 94 TRP A C 1
ATOM 768 O O . TRP A 1 94 ? -14.139 -21.666 8.083 1.00 87.19 94 TRP A O 1
ATOM 778 N N . GLU A 1 95 ? -15.352 -23.537 8.342 1.00 87.69 95 GLU A N 1
ATOM 779 C CA . GLU A 1 95 ? -16.213 -22.978 9.390 1.00 87.69 95 GLU A CA 1
ATOM 780 C C . GLU A 1 95 ? -15.395 -22.510 10.592 1.00 87.69 95 GLU A C 1
ATOM 782 O O . GLU A 1 95 ? -15.557 -21.382 11.060 1.00 87.69 95 GLU A O 1
ATOM 787 N N . ARG A 1 96 ? -14.437 -23.327 11.046 1.00 84.69 96 ARG A N 1
ATOM 788 C CA . ARG A 1 96 ? -13.560 -22.971 12.166 1.00 84.69 96 ARG A CA 1
ATOM 789 C C . ARG A 1 96 ? -12.680 -21.767 11.846 1.00 84.69 96 ARG A C 1
ATOM 791 O O . ARG A 1 96 ? -12.501 -20.909 12.711 1.00 84.69 96 ARG A O 1
ATOM 798 N N . PHE A 1 97 ? -12.116 -21.694 10.639 1.00 89.81 97 PHE A N 1
ATOM 799 C CA . PHE A 1 97 ? -11.341 -20.528 10.212 1.00 89.81 97 PHE A CA 1
ATOM 800 C C . PHE A 1 97 ? -12.220 -19.270 10.137 1.00 89.81 97 PHE A C 1
ATOM 802 O O . PHE A 1 97 ? -11.871 -18.255 10.740 1.00 89.81 97 PHE A O 1
ATOM 809 N N . ARG A 1 98 ? -13.378 -19.349 9.467 1.00 89.31 98 ARG A N 1
ATOM 810 C CA . ARG A 1 98 ? -14.325 -18.240 9.285 1.00 89.31 98 ARG A CA 1
ATOM 811 C C . ARG A 1 98 ? -14.798 -17.679 10.621 1.00 89.31 98 ARG A C 1
ATOM 813 O O . ARG A 1 98 ? -14.712 -16.472 10.823 1.00 89.31 98 ARG A O 1
ATOM 820 N N . THR A 1 99 ? -15.254 -18.530 11.538 1.00 87.00 99 THR A N 1
ATOM 821 C CA . THR A 1 99 ? -15.757 -18.099 12.852 1.00 87.00 99 THR A CA 1
ATOM 822 C C . THR A 1 99 ? -14.677 -17.370 13.646 1.00 87.00 99 THR A C 1
ATOM 824 O O . THR A 1 99 ? -14.932 -16.316 14.222 1.00 87.00 99 THR A O 1
ATOM 827 N N . ARG A 1 100 ? -13.437 -17.872 13.620 1.00 87.06 100 ARG A N 1
ATOM 828 C CA . ARG A 1 100 ? -12.307 -17.221 14.296 1.00 87.06 100 ARG A CA 1
ATOM 829 C C . ARG A 1 100 ? -11.908 -15.907 13.637 1.00 87.06 100 ARG A C 1
ATOM 831 O O . ARG A 1 100 ? -11.644 -14.945 14.345 1.00 87.06 100 ARG A O 1
ATOM 838 N N . ALA A 1 101 ? -11.870 -15.856 12.308 1.00 88.81 101 ALA A N 1
ATOM 839 C CA . ALA A 1 101 ? -11.565 -14.631 11.576 1.00 88.81 101 ALA A CA 1
ATOM 840 C C . ALA A 1 101 ? -12.605 -13.538 11.853 1.00 88.81 101 ALA A C 1
ATOM 842 O O . ALA A 1 101 ? -12.227 -12.412 12.155 1.00 88.81 101 ALA A O 1
ATOM 843 N N . LEU A 1 102 ? -13.899 -13.874 11.822 1.00 86.31 102 LEU A N 1
ATOM 844 C CA . LEU A 1 102 ? -14.977 -12.922 12.107 1.00 86.31 102 LEU A CA 1
ATOM 845 C C . LEU A 1 102 ? -14.974 -12.432 13.557 1.00 86.31 102 LEU A C 1
ATOM 847 O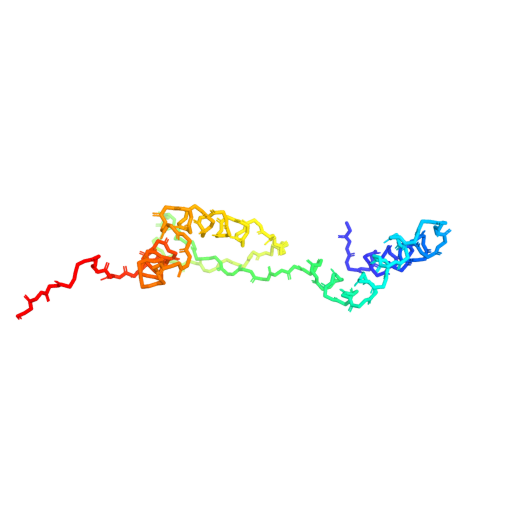 O . LEU A 1 102 ? -15.295 -11.271 13.787 1.00 86.31 102 LEU A O 1
ATOM 851 N N . TYR A 1 103 ? -14.616 -13.297 14.508 1.00 85.44 103 TYR A N 1
ATOM 852 C CA . TYR A 1 103 ? -14.508 -12.932 15.920 1.00 85.44 103 TYR A CA 1
ATOM 853 C C . TYR A 1 103 ? -13.300 -12.027 16.194 1.00 85.44 103 TYR A C 1
ATOM 855 O O . TYR A 1 103 ? -13.424 -11.022 16.873 1.00 85.44 103 TYR A O 1
ATOM 863 N N . VAL A 1 104 ? -12.126 -12.362 15.652 1.00 85.38 104 VAL A N 1
ATOM 864 C CA . VAL A 1 104 ? -10.872 -11.656 15.972 1.00 85.38 104 VAL A CA 1
ATOM 865 C C . VAL A 1 104 ? -10.712 -10.340 15.204 1.00 85.38 104 VAL A C 1
ATOM 867 O O . VAL A 1 104 ? -10.001 -9.458 15.665 1.00 85.38 104 VAL A O 1
ATOM 870 N N . LEU A 1 105 ? -11.320 -10.195 14.021 1.00 85.38 105 LEU A N 1
ATOM 871 C CA . LEU A 1 105 ? -11.177 -8.980 13.203 1.00 85.38 105 LEU A CA 1
ATOM 872 C C . LEU A 1 105 ? -12.210 -7.887 13.510 1.00 85.38 105 LEU A C 1
ATOM 874 O O . LEU A 1 105 ? -12.061 -6.776 12.997 1.00 85.38 105 LEU A O 1
ATOM 878 N N . ASN A 1 106 ? -13.251 -8.203 14.280 1.00 81.44 106 ASN A N 1
ATOM 879 C CA . ASN A 1 106 ? -14.316 -7.272 14.627 1.00 81.44 106 ASN A CA 1
ATOM 880 C C . ASN A 1 106 ? -14.345 -7.073 16.144 1.00 81.44 106 ASN A C 1
ATOM 882 O O . ASN A 1 106 ? -14.964 -7.863 16.854 1.00 81.44 106 ASN A O 1
ATOM 886 N N . ASP A 1 107 ? -13.720 -5.999 16.619 1.00 68.19 107 ASP A N 1
ATOM 887 C CA . ASP A 1 107 ? -13.657 -5.686 18.053 1.00 68.19 107 ASP A CA 1
ATOM 888 C C . ASP A 1 107 ? -15.057 -5.453 18.663 1.00 68.19 107 ASP A C 1
ATOM 890 O O . ASP A 1 107 ? -15.293 -5.775 19.825 1.00 68.19 107 ASP A O 1
ATOM 894 N N . ASP A 1 108 ? -16.011 -4.984 17.850 1.00 67.38 108 ASP A N 1
ATOM 895 C CA . ASP A 1 108 ? -17.402 -4.725 18.253 1.00 67.38 108 ASP A CA 1
ATOM 896 C C . ASP A 1 108 ? -18.315 -5.960 18.156 1.00 67.38 108 ASP A C 1
ATOM 898 O O . ASP A 1 108 ? -19.492 -5.919 18.526 1.00 67.38 108 ASP A O 1
ATOM 902 N N . ALA A 1 109 ? -17.820 -7.072 17.608 1.00 61.97 109 ALA A N 1
ATOM 903 C CA . ALA A 1 109 ? -18.670 -8.214 17.331 1.00 61.97 109 ALA A CA 1
ATOM 904 C C . ALA A 1 109 ? -18.918 -9.063 18.581 1.00 61.97 109 ALA A C 1
ATOM 906 O O . ALA A 1 109 ? -18.047 -9.766 19.085 1.00 61.97 109 ALA A O 1
ATOM 907 N N . THR A 1 110 ? -20.171 -9.089 19.029 1.00 55.62 110 THR A N 1
ATOM 908 C CA . THR A 1 110 ? -20.636 -9.861 20.192 1.00 55.62 110 THR A CA 1
ATOM 909 C C . THR A 1 110 ? -20.859 -11.350 19.871 1.00 55.62 110 THR A C 1
ATOM 911 O O . THR A 1 110 ? -21.801 -11.971 20.365 1.00 55.62 110 THR A O 1
ATOM 914 N N . TYR A 1 111 ? -20.039 -11.958 19.007 1.00 56.97 111 TYR A N 1
ATOM 915 C CA . TYR A 1 111 ? -20.201 -13.377 18.678 1.00 56.97 111 TYR A CA 1
ATOM 916 C C . TYR A 1 111 ? -19.626 -14.253 19.793 1.00 56.97 111 TYR A C 1
ATOM 918 O O . TYR A 1 111 ? -18.460 -14.144 20.160 1.00 56.97 111 TYR A O 1
ATOM 926 N N . ARG A 1 112 ? -20.442 -15.167 20.322 1.00 56.44 112 ARG A N 1
ATOM 927 C CA . ARG A 1 112 ? -19.981 -16.212 21.242 1.00 56.44 112 ARG A CA 1
ATOM 928 C C . ARG A 1 112 ? -19.404 -17.365 20.421 1.00 56.44 112 ARG A C 1
ATOM 930 O O . ARG A 1 112 ? -20.024 -17.816 19.465 1.00 56.44 112 ARG A O 1
ATOM 937 N N . ILE A 1 113 ? -18.225 -17.859 20.807 1.00 58.91 113 ILE A N 1
ATOM 938 C CA . ILE A 1 113 ? -17.517 -18.958 20.115 1.00 58.91 113 ILE A CA 1
ATOM 939 C C . ILE A 1 113 ? -18.294 -20.290 20.197 1.00 58.91 113 ILE A C 1
ATOM 941 O O . ILE A 1 113 ? -18.050 -21.206 19.413 1.00 58.91 113 ILE A O 1
ATOM 945 N N . PHE A 1 114 ? -19.268 -20.383 21.102 1.00 53.88 114 PHE A N 1
ATOM 946 C CA . PHE A 1 114 ? -20.127 -21.545 21.269 1.00 53.88 114 PHE A CA 1
ATOM 947 C C . PHE A 1 114 ? -21.568 -21.188 20.919 1.00 53.88 114 PHE A C 1
ATOM 949 O O . PHE A 1 114 ? -22.093 -20.176 21.389 1.00 53.88 114 PHE A O 1
ATOM 956 N N . ALA A 1 115 ? -22.218 -22.047 20.132 1.00 49.44 115 ALA A N 1
ATOM 957 C CA . ALA A 1 115 ? -23.667 -22.047 20.040 1.00 49.44 115 ALA A CA 1
ATOM 958 C C . ALA A 1 115 ? -24.215 -22.359 21.436 1.00 49.44 115 ALA A C 1
ATOM 960 O O . ALA A 1 115 ? -24.050 -23.472 21.938 1.00 49.44 115 ALA A O 1
ATOM 961 N N . THR A 1 116 ? -24.847 -21.381 22.081 1.00 46.66 116 THR A N 1
ATOM 962 C CA . THR A 1 116 ? -25.770 -21.677 23.175 1.00 46.66 116 THR A CA 1
ATOM 963 C C . THR A 1 116 ? -26.869 -22.523 22.546 1.00 46.66 116 THR A C 1
ATOM 965 O O . THR A 1 116 ? -27.675 -22.000 21.778 1.00 46.66 116 THR A O 1
ATOM 968 N N . LYS A 1 117 ? -26.853 -23.838 22.782 1.00 43.62 117 LYS A N 1
ATOM 969 C CA . LYS A 1 117 ? -28.053 -24.645 22.573 1.00 43.62 117 LYS A CA 1
ATOM 970 C C . LYS A 1 117 ? -29.111 -24.042 23.500 1.00 43.62 117 LYS A C 1
ATOM 972 O O . LYS A 1 117 ? -28.926 -24.087 24.716 1.00 43.62 117 LYS A O 1
ATOM 977 N N . LEU A 1 118 ? -30.098 -23.373 22.908 1.00 39.16 118 LEU A N 1
ATOM 978 C CA . LEU A 1 118 ? -31.382 -23.104 23.551 1.00 39.16 118 LEU A CA 1
ATOM 979 C C . LEU A 1 118 ? -32.146 -24.423 23.664 1.00 39.16 118 LEU A C 1
ATOM 981 O O . LEU A 1 118 ? -32.021 -25.239 22.719 1.00 39.16 118 LEU A O 1
#

Radius of gyration: 22.49 Å; chains: 1; bounding box: 50×49×51 Å